Protein AF-A0A0E9XI20-F1 (afdb_monomer)

InterPro domains:
  IPR001304 C-type lectin-like [PF00059] (31-63)
  IPR016186 C-type lectin-like/link domain superfamily [G3DSA:3.10.100.10] (15-71)
  IPR016187 C-type lectin fold [SSF56436] (16-63)
  IPR050828 C-type lectin and matrix domain-containing protein [PTHR45710] (16-63)

pLDDT: mean 81.96, std 16.54, range [33.06, 96.5]

Mean predicted aligned error: 7.35 Å

Radius of gyration: 13.22 Å; Cα contacts (8 Å, |Δi|>4): 33; chains: 1; bounding box: 22×25×43 Å

Structure (mmCIF, N/CA/C/O backbone):
data_AF-A0A0E9XI20-F1
#
_entry.id   AF-A0A0E9XI20-F1
#
loop_
_atom_site.group_PDB
_atom_site.id
_atom_site.type_symbol
_atom_site.label_atom_id
_atom_site.label_alt_id
_atom_site.label_comp_id
_atom_site.label_asym_id
_atom_site.label_entity_id
_atom_site.label_seq_id
_atom_site.pdbx_PDB_ins_code
_atom_site.Cartn_x
_atom_site.Cartn_y
_atom_site.Cartn_z
_atom_site.occupancy
_atom_site.B_iso_or_equiv
_atom_site.auth_seq_id
_atom_site.auth_comp_id
_atom_site.auth_asym_id
_atom_site.auth_atom_id
_atom_site.pdbx_PDB_model_num
ATOM 1 N N . MET A 1 1 ? 1.310 -5.866 30.693 1.00 42.16 1 MET A N 1
ATOM 2 C CA . MET A 1 1 ? 1.047 -4.969 29.538 1.00 42.16 1 MET A CA 1
ATOM 3 C C . MET A 1 1 ? 2.420 -4.515 29.039 1.00 42.16 1 MET A C 1
ATOM 5 O O . MET A 1 1 ? 3.100 -3.880 29.816 1.00 42.16 1 MET A O 1
ATOM 9 N N . ASN A 1 2 ? 3.001 -4.872 27.890 1.00 52.06 2 ASN A N 1
ATOM 10 C CA . ASN A 1 2 ? 2.489 -5.103 26.543 1.00 52.06 2 ASN A CA 1
ATOM 11 C C . ASN A 1 2 ? 3.512 -5.942 25.738 1.00 52.06 2 ASN A C 1
ATOM 13 O O . ASN A 1 2 ? 4.572 -5.425 25.411 1.00 52.06 2 ASN A O 1
ATOM 17 N N . ASN A 1 3 ? 3.172 -7.172 25.339 1.00 53.31 3 ASN A N 1
ATOM 18 C CA . ASN A 1 3 ? 3.864 -7.872 24.238 1.00 53.31 3 ASN A CA 1
ATOM 19 C C . ASN A 1 3 ? 3.149 -7.658 22.888 1.00 53.31 3 ASN A C 1
ATOM 21 O O . ASN A 1 3 ? 3.757 -7.761 21.830 1.00 53.31 3 ASN A O 1
ATOM 25 N N . LEU A 1 4 ? 1.864 -7.281 22.913 1.00 55.00 4 LEU A N 1
ATOM 26 C CA . LEU A 1 4 ? 1.026 -7.136 21.715 1.00 55.00 4 LEU A CA 1
ATOM 27 C C . LEU A 1 4 ? 1.414 -5.941 20.831 1.00 55.00 4 LEU A C 1
ATOM 29 O O . LEU A 1 4 ? 1.389 -6.056 19.610 1.00 55.00 4 LEU A O 1
ATOM 33 N N . LYS A 1 5 ? 1.834 -4.814 21.428 1.00 59.84 5 LYS A N 1
ATOM 34 C CA . LYS A 1 5 ? 2.312 -3.648 20.660 1.00 59.84 5 LYS A CA 1
ATOM 35 C C . LYS A 1 5 ? 3.603 -3.955 19.889 1.00 59.84 5 LYS A C 1
ATOM 37 O O . LYS A 1 5 ? 3.810 -3.408 18.815 1.00 59.84 5 LYS A O 1
ATOM 42 N N . ASN A 1 6 ? 4.434 -4.856 20.418 1.00 63.06 6 ASN A N 1
ATOM 43 C CA . ASN A 1 6 ? 5.680 -5.279 19.782 1.00 63.06 6 ASN A CA 1
ATOM 44 C C . ASN A 1 6 ? 5.410 -6.266 18.629 1.00 63.06 6 ASN A C 1
ATOM 46 O O . ASN A 1 6 ? 5.966 -6.134 17.545 1.00 63.06 6 ASN A O 1
ATOM 50 N N . LEU A 1 7 ? 4.459 -7.188 18.822 1.00 70.31 7 LEU A N 1
ATOM 51 C CA . LEU A 1 7 ? 4.048 -8.142 17.787 1.00 70.31 7 LEU A CA 1
ATOM 52 C C . LEU A 1 7 ? 3.405 -7.464 16.573 1.00 70.31 7 LEU A C 1
ATOM 54 O O . LEU A 1 7 ? 3.721 -7.828 15.448 1.00 70.31 7 LEU A O 1
ATOM 58 N N . GLN A 1 8 ? 2.546 -6.460 16.770 1.00 73.69 8 GLN A N 1
ATOM 59 C CA . GLN A 1 8 ? 1.941 -5.736 15.642 1.00 73.69 8 GLN A CA 1
ATOM 60 C C . GLN A 1 8 ? 2.974 -4.955 14.822 1.00 73.69 8 GLN A C 1
ATOM 62 O O . GLN A 1 8 ? 2.876 -4.923 13.596 1.00 73.69 8 GLN A O 1
ATOM 67 N N . GLN A 1 9 ? 3.978 -4.358 15.474 1.00 73.44 9 GLN A N 1
ATOM 68 C CA . GLN A 1 9 ? 5.071 -3.698 14.762 1.00 73.44 9 GLN A CA 1
ATOM 69 C C . GLN A 1 9 ? 5.936 -4.719 14.010 1.00 73.44 9 GLN A C 1
ATOM 71 O O . GLN A 1 9 ? 6.241 -4.505 12.843 1.00 73.44 9 GLN A O 1
ATOM 76 N N . PHE A 1 10 ? 6.262 -5.853 14.632 1.00 79.69 10 PHE A N 1
ATOM 77 C CA . PHE A 1 10 ? 7.028 -6.921 13.989 1.00 79.69 10 PHE A CA 1
ATOM 78 C C . PHE A 1 10 ? 6.300 -7.521 12.776 1.00 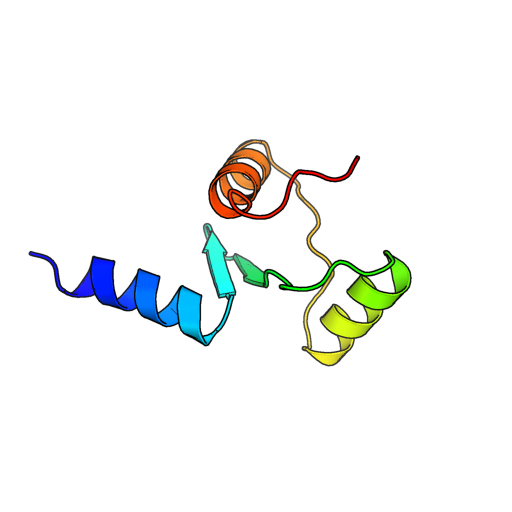79.69 10 PHE A C 1
ATOM 80 O O . PHE A 1 10 ? 6.898 -7.684 11.717 1.00 79.69 10 PHE A O 1
ATOM 87 N N . VAL A 1 11 ? 4.992 -7.776 12.892 1.00 82.38 11 VAL A N 1
ATOM 88 C CA . VAL A 1 11 ? 4.157 -8.253 11.777 1.00 82.38 11 VAL A CA 1
ATOM 89 C C . VAL A 1 11 ? 4.123 -7.234 10.636 1.00 82.38 11 VAL A C 1
ATOM 91 O O . VAL A 1 11 ? 4.150 -7.625 9.470 1.00 82.38 11 VAL A O 1
ATOM 94 N N . PHE A 1 12 ? 4.115 -5.932 10.936 1.00 81.88 12 PHE A N 1
ATOM 95 C CA . PHE A 1 12 ? 4.247 -4.924 9.889 1.00 81.88 12 PHE A CA 1
ATOM 96 C C . PHE A 1 12 ? 5.609 -4.986 9.187 1.00 81.88 12 PHE A C 1
ATOM 98 O O . PHE A 1 12 ? 5.639 -4.946 7.961 1.00 81.88 12 PHE A O 1
ATOM 105 N N . GLU A 1 13 ? 6.719 -5.106 9.920 1.00 81.56 13 GLU A N 1
ATOM 106 C CA . GLU A 1 13 ? 8.048 -5.165 9.294 1.00 81.56 13 GLU A CA 1
ATOM 107 C C . GLU A 1 13 ? 8.202 -6.369 8.359 1.00 81.56 13 GLU A C 1
ATOM 109 O O . GLU A 1 13 ? 8.772 -6.231 7.281 1.00 81.56 13 GLU A O 1
ATOM 114 N N . ILE A 1 14 ? 7.651 -7.529 8.729 1.00 86.19 14 ILE A N 1
ATOM 115 C CA . ILE A 1 14 ? 7.772 -8.750 7.917 1.00 86.19 14 ILE A CA 1
ATOM 116 C C . ILE A 1 14 ? 6.761 -8.821 6.762 1.00 86.19 14 ILE A C 1
ATOM 118 O O . ILE A 1 14 ? 7.045 -9.464 5.758 1.00 86.19 14 ILE A O 1
ATOM 122 N N . THR A 1 15 ? 5.573 -8.213 6.893 1.00 89.94 15 THR A N 1
ATOM 123 C CA . THR A 1 15 ? 4.492 -8.366 5.894 1.00 89.94 15 THR A CA 1
ATOM 124 C C . THR A 1 15 ? 4.199 -7.108 5.082 1.00 89.94 15 THR A C 1
ATOM 126 O O . THR A 1 15 ? 3.585 -7.203 4.023 1.00 89.94 15 THR A O 1
ATOM 129 N N . ARG A 1 16 ? 4.582 -5.927 5.579 1.00 89.88 16 ARG A N 1
ATOM 130 C CA . ARG A 1 16 ? 4.213 -4.605 5.039 1.00 89.88 16 ARG A CA 1
ATOM 131 C C . ARG A 1 16 ? 2.707 -4.321 4.981 1.00 89.88 16 ARG A C 1
ATOM 133 O O . ARG A 1 16 ? 2.292 -3.326 4.386 1.00 89.88 16 ARG A O 1
ATOM 140 N N . TRP A 1 17 ? 1.886 -5.134 5.646 1.00 90.75 17 TRP A N 1
ATOM 141 C CA . TRP A 1 17 ? 0.452 -4.898 5.779 1.00 90.75 17 TRP A CA 1
ATOM 142 C C . TRP A 1 17 ? 0.139 -4.144 7.070 1.00 90.75 17 TRP A C 1
ATOM 144 O O . TRP A 1 17 ? 0.602 -4.510 8.153 1.00 90.75 17 TRP A O 1
ATOM 154 N N . ARG A 1 18 ? -0.696 -3.105 6.978 1.00 90.25 18 ARG A N 1
ATOM 155 C CA . ARG A 1 18 ? -1.297 -2.448 8.146 1.00 90.25 18 ARG A CA 1
ATOM 156 C C . ARG A 1 18 ? -2.808 -2.441 8.071 1.00 90.25 18 ARG A C 1
ATOM 158 O O . ARG A 1 18 ? -3.389 -2.260 7.007 1.00 90.25 18 ARG A O 1
ATOM 165 N N . GLN A 1 19 ? -3.437 -2.585 9.228 1.00 90.44 19 GLN A 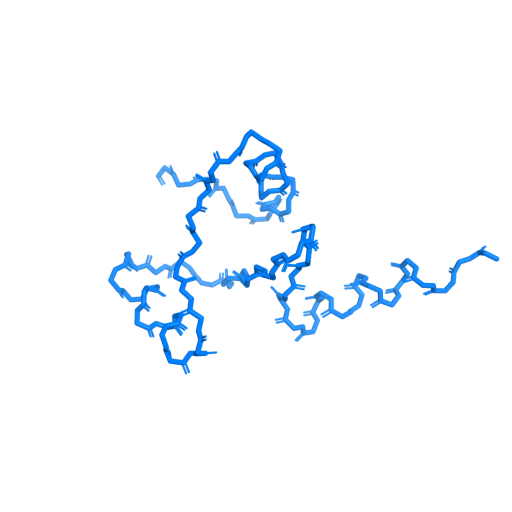N 1
ATOM 166 C CA . GLN A 1 19 ? -4.882 -2.512 9.363 1.00 90.44 19 GLN A CA 1
ATOM 167 C C . GLN A 1 19 ? -5.308 -1.126 9.854 1.00 90.44 19 GLN A C 1
ATOM 169 O O . GLN A 1 19 ? -4.724 -0.593 10.799 1.00 90.44 19 GLN A O 1
ATOM 174 N N . PHE A 1 20 ? -6.360 -0.580 9.249 1.00 90.94 20 PHE A N 1
ATOM 175 C CA . PHE A 1 20 ? -7.078 0.584 9.760 1.00 90.94 20 PHE A CA 1
ATOM 176 C C . PHE A 1 20 ? -8.582 0.360 9.599 1.00 90.94 20 PHE A C 1
ATOM 178 O O . PHE A 1 20 ? -9.089 0.184 8.488 1.00 90.94 20 PHE A O 1
ATOM 185 N N . GLY A 1 21 ? -9.291 0.301 10.729 1.00 90.56 21 GLY A N 1
ATOM 186 C CA . GLY A 1 21 ? -10.680 -0.151 10.763 1.00 90.56 21 GLY A CA 1
ATOM 187 C C . GLY A 1 21 ? -10.818 -1.579 10.219 1.00 90.56 21 GLY A C 1
ATOM 188 O O . GLY A 1 21 ? -10.136 -2.499 10.672 1.00 90.56 21 GLY A O 1
ATOM 189 N N . SER A 1 22 ? -11.693 -1.759 9.230 1.00 91.81 22 SER A N 1
ATOM 190 C CA . SER A 1 22 ? -11.938 -3.041 8.553 1.00 91.81 22 SER A CA 1
ATOM 191 C C . SER A 1 22 ? -11.084 -3.269 7.297 1.00 91.81 22 SER A C 1
ATOM 193 O O . SER A 1 22 ? -11.248 -4.290 6.633 1.00 91.81 22 SER A O 1
ATOM 195 N N . LYS A 1 23 ? -10.191 -2.333 6.947 1.00 92.25 23 LYS A N 1
ATOM 196 C CA . LYS A 1 23 ? -9.362 -2.398 5.735 1.00 92.25 23 LYS A CA 1
ATOM 197 C C . LYS A 1 23 ? -7.913 -2.750 6.064 1.00 92.25 23 LYS A C 1
ATOM 199 O O . LYS A 1 23 ? -7.380 -2.325 7.091 1.00 92.25 23 LYS A O 1
ATOM 204 N N . PHE A 1 24 ? -7.273 -3.465 5.143 1.00 92.38 24 PHE A N 1
ATOM 205 C CA . PHE A 1 24 ? -5.843 -3.764 5.161 1.00 92.38 24 PHE A CA 1
ATOM 206 C C . PHE A 1 24 ? -5.147 -3.037 4.009 1.00 92.38 24 PHE A C 1
ATOM 208 O O . PHE A 1 24 ? -5.653 -3.008 2.888 1.00 92.38 24 PHE A O 1
ATOM 215 N N . TYR A 1 25 ? -3.989 -2.457 4.298 1.00 92.88 25 TYR A N 1
ATOM 216 C CA . TYR A 1 25 ? -3.207 -1.632 3.387 1.00 92.88 25 TYR A CA 1
ATOM 217 C C . TYR A 1 25 ? -1.804 -2.205 3.260 1.00 92.88 25 TYR A C 1
ATOM 219 O O . TYR A 1 25 ? -1.125 -2.389 4.270 1.00 92.88 25 TYR A O 1
ATOM 227 N N . TYR A 1 26 ? -1.379 -2.465 2.028 1.00 92.38 26 TYR A N 1
ATOM 228 C CA . TYR A 1 26 ? -0.025 -2.899 1.708 1.00 92.38 26 TYR A CA 1
ATOM 229 C C . TYR A 1 26 ? 0.829 -1.705 1.285 1.00 92.38 26 TYR A C 1
ATOM 231 O O . TYR A 1 26 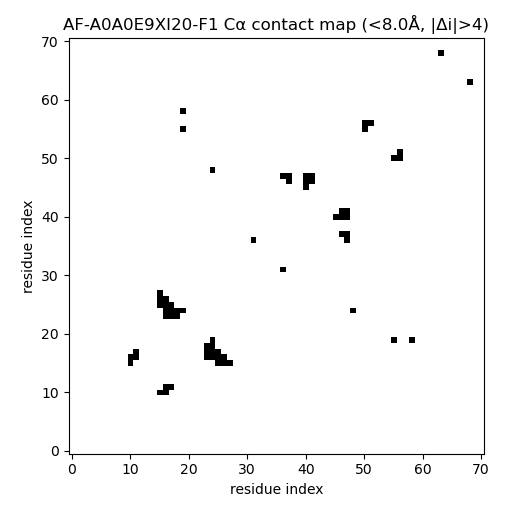? 0.403 -0.907 0.447 1.00 92.38 26 TYR A O 1
ATOM 239 N N . PHE A 1 27 ? 2.035 -1.602 1.839 1.00 90.06 27 PHE A N 1
ATOM 240 C CA . PHE A 1 27 ? 2.988 -0.539 1.525 1.00 90.06 27 PHE A CA 1
ATOM 241 C C . PHE A 1 27 ? 4.163 -1.115 0.735 1.00 90.06 27 PHE A C 1
ATOM 243 O O . PHE A 1 27 ? 4.985 -1.848 1.277 1.00 90.06 27 PHE A O 1
ATOM 250 N N . SER A 1 28 ? 4.232 -0.778 -0.554 1.00 88.19 28 SER A N 1
ATOM 251 C CA . SER A 1 28 ? 5.352 -1.166 -1.415 1.00 88.19 28 SER A CA 1
ATOM 252 C C . SER A 1 28 ? 6.630 -0.436 -1.002 1.00 88.19 28 SER A C 1
ATOM 254 O O . SER A 1 28 ? 6.611 0.775 -0.796 1.00 88.19 28 SER A 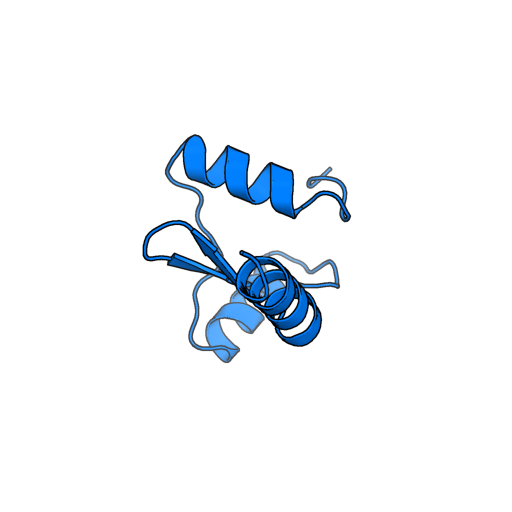O 1
ATOM 256 N N . GLU A 1 29 ? 7.749 -1.157 -0.938 1.00 84.06 29 GLU A N 1
ATOM 257 C CA . GLU A 1 29 ? 9.073 -0.569 -0.688 1.00 84.06 29 GLU A CA 1
ATOM 258 C C . GLU A 1 29 ? 9.599 0.203 -1.904 1.00 84.06 29 GLU A C 1
ATOM 260 O O . GLU A 1 29 ? 10.341 1.175 -1.771 1.00 84.06 29 GLU A O 1
ATOM 265 N N . THR A 1 30 ? 9.200 -0.214 -3.106 1.00 85.69 30 THR A N 1
ATOM 266 C CA . THR A 1 30 ? 9.636 0.406 -4.355 1.00 85.69 30 THR A CA 1
ATOM 267 C C . THR A 1 30 ? 8.569 1.331 -4.913 1.00 85.69 30 THR A C 1
ATOM 269 O O . THR A 1 30 ? 7.387 0.971 -4.972 1.00 85.69 30 THR A O 1
ATOM 272 N N . LYS A 1 31 ? 9.003 2.490 -5.419 1.00 87.12 31 LYS A N 1
ATOM 273 C CA . LYS A 1 31 ? 8.167 3.338 -6.273 1.00 87.12 31 LYS A CA 1
ATOM 274 C C . LYS A 1 31 ? 7.819 2.579 -7.555 1.00 87.12 31 LYS A C 1
ATOM 276 O O . LYS A 1 31 ? 8.592 1.761 -8.049 1.00 87.12 31 LYS A O 1
ATOM 281 N N . SER A 1 32 ? 6.633 2.824 -8.087 1.00 89.19 32 SER A N 1
ATOM 282 C CA . SER A 1 32 ? 6.135 2.183 -9.305 1.00 89.19 32 SER A CA 1
ATOM 283 C C . SER A 1 32 ? 5.229 3.153 -10.043 1.00 89.19 32 SER A C 1
ATOM 285 O O . SER A 1 32 ? 4.664 4.056 -9.430 1.00 89.19 32 SER A O 1
ATOM 287 N N . THR A 1 33 ? 5.082 2.988 -11.355 1.00 95.19 33 THR A N 1
ATOM 288 C CA . THR A 1 33 ? 4.047 3.728 -12.083 1.00 95.19 33 THR A CA 1
ATOM 289 C C . THR A 1 33 ? 2.672 3.315 -11.567 1.00 95.19 33 THR A C 1
ATOM 291 O O . THR A 1 33 ? 2.500 2.224 -11.015 1.00 95.19 33 THR A O 1
ATOM 294 N N . TRP A 1 34 ? 1.676 4.177 -11.757 1.00 92.38 34 TRP A N 1
ATOM 295 C CA . TRP A 1 34 ? 0.309 3.895 -11.323 1.00 92.38 34 TRP A CA 1
ATOM 296 C C . TRP A 1 34 ? -0.220 2.568 -11.888 1.00 92.38 34 TRP A C 1
ATOM 298 O O . TRP A 1 34 ? -0.790 1.755 -11.160 1.00 92.38 34 TRP A O 1
ATOM 308 N 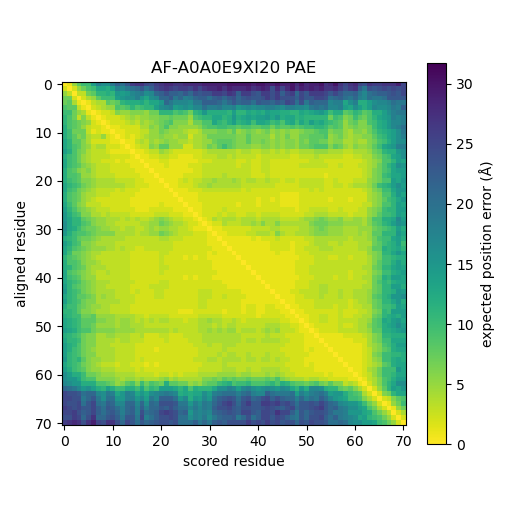N . GLU A 1 35 ? 0.028 2.321 -13.175 1.00 96.19 35 GLU A N 1
ATOM 309 C CA . GLU A 1 35 ? -0.374 1.095 -13.869 1.00 96.19 35 GLU A CA 1
ATOM 310 C C . GLU A 1 35 ? 0.285 -0.134 -13.244 1.00 96.19 35 GLU A C 1
ATOM 312 O O . GLU A 1 35 ? -0.399 -1.106 -12.920 1.00 96.19 35 GLU A O 1
ATOM 317 N N . LYS A 1 36 ? 1.593 -0.059 -12.967 1.00 95.19 36 LYS A N 1
ATOM 318 C CA . LYS A 1 36 ? 2.326 -1.174 -12.371 1.00 95.19 36 LYS A CA 1
ATOM 319 C C . LYS A 1 36 ? 1.883 -1.466 -10.943 1.00 95.19 36 LYS A C 1
ATOM 321 O O . LYS A 1 36 ? 1.692 -2.628 -10.591 1.00 95.19 36 LYS A O 1
ATOM 326 N N . ALA A 1 37 ? 1.652 -0.425 -10.146 1.00 94.38 37 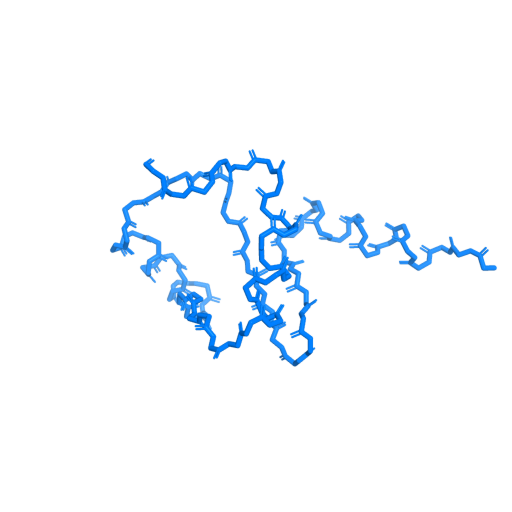ALA A N 1
ATOM 327 C CA . ALA A 1 37 ? 1.120 -0.571 -8.795 1.00 94.38 37 ALA A CA 1
ATOM 328 C C . ALA A 1 37 ? -0.271 -1.229 -8.814 1.00 94.38 37 ALA A C 1
ATOM 330 O O . ALA A 1 37 ? -0.558 -2.113 -8.006 1.00 94.38 37 ALA A O 1
ATOM 331 N N . ARG A 1 38 ? -1.125 -0.853 -9.774 1.00 95.94 38 ARG A N 1
ATOM 332 C CA . ARG A 1 38 ? -2.441 -1.474 -9.955 1.00 95.94 38 ARG A CA 1
ATOM 333 C C . ARG A 1 38 ? -2.332 -2.953 -10.329 1.00 95.94 38 ARG A C 1
ATOM 335 O O . ARG A 1 38 ? -3.035 -3.760 -9.723 1.00 95.94 38 ARG A O 1
ATOM 342 N N . GLU A 1 39 ? -1.467 -3.311 -11.278 1.00 96.38 39 GLU A N 1
ATOM 343 C CA . GLU A 1 39 ? -1.205 -4.713 -11.644 1.00 96.38 39 GLU A CA 1
ATOM 344 C C . GLU A 1 39 ? -0.748 -5.537 -10.437 1.00 96.38 39 GLU A C 1
ATOM 346 O O . GLU A 1 39 ? -1.266 -6.627 -10.202 1.00 96.38 39 GLU A O 1
ATOM 351 N N . GLN A 1 40 ? 0.182 -5.000 -9.641 1.00 94.62 40 GLN A N 1
ATOM 352 C CA . GLN A 1 40 ? 0.675 -5.657 -8.430 1.00 94.62 40 GLN A CA 1
ATOM 353 C C . GLN A 1 40 ? -0.444 -5.882 -7.411 1.00 94.62 40 GLN A C 1
ATOM 355 O O . GLN A 1 40 ? -0.570 -6.984 -6.881 1.00 94.62 40 GLN A O 1
ATOM 360 N N . CYS A 1 41 ? -1.288 -4.875 -7.157 1.00 94.25 41 CYS A N 1
ATOM 361 C CA . CYS A 1 41 ? -2.432 -5.037 -6.261 1.00 94.25 41 CYS A CA 1
ATOM 362 C C . CYS A 1 41 ? -3.369 -6.151 -6.738 1.00 94.25 41 CYS A C 1
ATOM 364 O O . CYS A 1 41 ? -3.739 -7.005 -5.935 1.00 94.25 41 CYS A O 1
ATOM 366 N N . VAL A 1 42 ? -3.698 -6.184 -8.033 1.00 96.50 42 VAL A N 1
ATOM 367 C CA . VAL A 1 42 ? -4.560 -7.228 -8.608 1.00 96.50 42 VAL A CA 1
ATOM 368 C C . VAL A 1 42 ? -3.917 -8.610 -8.478 1.00 96.50 42 VAL A C 1
ATOM 370 O O . VAL A 1 42 ? -4.596 -9.555 -8.081 1.00 96.50 42 VAL A O 1
ATOM 373 N N . ALA A 1 43 ? -2.610 -8.731 -8.730 1.00 96.00 43 ALA A N 1
ATOM 374 C CA . ALA A 1 43 ? -1.872 -9.985 -8.565 1.00 96.00 43 ALA A CA 1
ATOM 375 C C . ALA A 1 43 ? -1.872 -10.498 -7.110 1.00 96.00 43 ALA A C 1
ATOM 377 O O . ALA A 1 43 ? -1.819 -11.704 -6.886 1.00 96.00 43 ALA A O 1
ATOM 378 N N . MET A 1 44 ? -1.980 -9.600 -6.125 1.00 94.31 44 MET A N 1
ATOM 379 C CA . MET A 1 44 ? -2.123 -9.935 -4.701 1.00 94.31 44 MET A CA 1
ATOM 380 C C . MET A 1 44 ? -3.579 -10.195 -4.268 1.00 94.31 44 MET A C 1
ATOM 382 O O . MET A 1 44 ? -3.832 -10.398 -3.082 1.00 94.31 44 MET A O 1
ATOM 386 N N . GLY A 1 45 ? -4.553 -10.157 -5.186 1.00 95.88 45 GLY A N 1
ATOM 387 C CA . GLY A 1 45 ? -5.979 -10.270 -4.852 1.00 95.88 45 GLY A CA 1
ATOM 388 C C . GLY A 1 45 ? -6.551 -9.031 -4.151 1.00 95.88 45 GLY A C 1
ATOM 389 O O . GLY A 1 45 ? -7.583 -9.113 -3.486 1.00 95.88 45 GLY A O 1
ATOM 390 N N . ALA A 1 46 ? -5.883 -7.884 -4.285 1.00 95.19 46 ALA A N 1
ATOM 391 C CA . ALA A 1 46 ? -6.248 -6.611 -3.680 1.00 95.19 46 ALA A CA 1
ATOM 392 C C . ALA A 1 46 ? -6.584 -5.550 -4.745 1.00 95.19 46 ALA A C 1
ATOM 394 O O . ALA A 1 46 ? -6.510 -5.771 -5.954 1.00 95.19 46 ALA A O 1
ATOM 395 N N . THR A 1 47 ? -6.936 -4.352 -4.286 1.00 95.81 47 THR A N 1
ATOM 396 C CA . THR A 1 47 ? -7.138 -3.174 -5.138 1.00 95.81 47 THR A CA 1
ATOM 397 C C . THR A 1 47 ? -6.196 -2.061 -4.721 1.00 95.81 47 THR A C 1
ATOM 399 O O . THR A 1 47 ? -5.908 -1.915 -3.533 1.00 95.81 47 THR A O 1
ATOM 402 N N . LEU A 1 48 ? -5.773 -1.237 -5.682 1.00 94.25 48 LEU A N 1
ATOM 403 C CA . LEU A 1 48 ? -5.003 -0.035 -5.378 1.00 94.25 48 LEU A CA 1
ATOM 404 C C . LEU A 1 48 ? -5.788 0.843 -4.392 1.00 94.25 48 LEU A C 1
ATOM 406 O O . LEU A 1 48 ? -6.993 1.051 -4.561 1.00 94.25 48 LEU A O 1
ATOM 410 N N . ALA A 1 49 ? -5.118 1.303 -3.335 1.00 92.06 49 ALA A N 1
ATOM 411 C CA . ALA A 1 49 ? -5.776 1.995 -2.236 1.00 92.06 49 ALA A CA 1
ATOM 412 C C . ALA A 1 49 ? -6.447 3.290 -2.721 1.00 92.06 49 ALA A C 1
ATOM 414 O O . ALA A 1 49 ? -5.805 4.159 -3.306 1.00 92.06 49 ALA A O 1
ATOM 415 N N . MET A 1 50 ? -7.742 3.424 -2.437 1.00 89.50 50 MET A N 1
ATOM 416 C CA . MET A 1 50 ? -8.501 4.653 -2.650 1.00 89.50 50 MET A CA 1
ATOM 417 C C . MET A 1 50 ? -8.857 5.240 -1.288 1.00 89.50 50 MET A C 1
ATOM 419 O O . MET A 1 50 ? -9.635 4.647 -0.536 1.00 89.50 50 MET A O 1
ATOM 423 N N . VAL A 1 51 ? -8.285 6.404 -0.995 1.00 89.31 51 VAL A N 1
ATOM 424 C CA . VAL A 1 51 ? -8.500 7.138 0.255 1.00 89.31 51 VAL A CA 1
ATOM 425 C C . VAL A 1 51 ? -9.844 7.847 0.179 1.00 89.31 51 VAL A C 1
ATOM 427 O O . VAL A 1 51 ? -10.050 8.678 -0.706 1.00 89.31 51 VAL A O 1
ATOM 430 N N . LYS A 1 52 ? -10.777 7.499 1.070 1.00 89.88 52 LYS A N 1
ATOM 431 C CA . LYS A 1 52 ? -12.141 8.058 1.049 1.00 89.88 52 LYS A CA 1
ATOM 432 C C . LYS A 1 52 ? -12.427 9.017 2.194 1.00 89.88 52 LYS A C 1
ATOM 434 O O . LYS A 1 52 ? -13.382 9.782 2.101 1.00 89.88 52 LYS A O 1
ATOM 439 N N . THR A 1 53 ? -11.645 8.964 3.268 1.00 93.19 53 THR A N 1
ATOM 440 C CA . THR A 1 53 ? -11.870 9.798 4.453 1.00 93.19 53 THR A CA 1
ATOM 441 C C . THR A 1 53 ? -10.593 10.498 4.892 1.00 93.19 53 THR A C 1
ATOM 443 O O . THR A 1 53 ? -9.480 10.090 4.548 1.00 93.19 53 THR A O 1
ATOM 446 N N . ARG A 1 54 ? -10.756 11.565 5.678 1.00 92.62 54 ARG A N 1
ATOM 447 C CA . ARG A 1 54 ? -9.627 12.301 6.250 1.00 92.62 54 ARG A CA 1
ATOM 448 C C . ARG A 1 54 ? -8.828 11.424 7.211 1.00 92.62 54 ARG A C 1
ATOM 450 O O . ARG A 1 54 ? -7.608 11.481 7.217 1.00 92.62 54 ARG A O 1
ATOM 457 N N . GLU A 1 55 ? -9.499 10.570 7.970 1.00 92.69 55 GLU A N 1
ATOM 458 C CA . GLU A 1 55 ? -8.868 9.678 8.940 1.00 92.69 55 GLU A CA 1
ATOM 459 C C . GLU A 1 55 ? -8.011 8.616 8.237 1.00 92.69 55 GLU A C 1
ATOM 461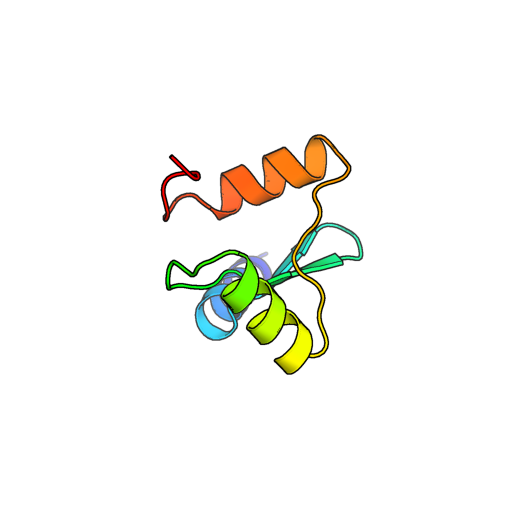 O O . GLU A 1 55 ? -6.914 8.309 8.700 1.00 92.69 55 GLU A O 1
ATOM 466 N N . GLU A 1 56 ? -8.466 8.103 7.086 1.00 91.00 56 GLU A N 1
ATOM 467 C CA . GLU A 1 56 ? -7.651 7.231 6.233 1.00 91.00 56 GLU A CA 1
ATOM 468 C C . GLU A 1 56 ? -6.428 7.974 5.691 1.00 91.00 56 GLU A C 1
ATOM 470 O O . GLU A 1 56 ? -5.323 7.436 5.727 1.00 91.00 56 GLU A O 1
ATOM 475 N N . MET A 1 57 ? -6.600 9.217 5.234 1.00 90.38 57 MET A N 1
ATOM 476 C CA . MET A 1 57 ? -5.489 10.045 4.760 1.00 90.38 57 MET A CA 1
ATOM 477 C C . MET A 1 57 ? -4.453 10.284 5.865 1.00 90.38 57 MET A C 1
ATOM 479 O O . MET A 1 57 ? -3.261 10.076 5.648 1.00 90.38 57 MET A O 1
ATOM 483 N N . GLU A 1 58 ? -4.896 10.665 7.063 1.00 91.62 58 GLU A N 1
ATOM 484 C CA . GLU A 1 58 ? -4.026 10.884 8.221 1.00 91.62 58 GLU A CA 1
ATOM 485 C C . GLU A 1 58 ? -3.309 9.603 8.658 1.00 91.62 58 GLU A C 1
ATOM 487 O O . GLU A 1 58 ? -2.130 9.646 9.016 1.00 91.62 58 GLU A O 1
ATOM 492 N N . PHE A 1 59 ? -3.999 8.459 8.629 1.00 90.00 59 PHE A N 1
ATOM 493 C CA . PHE A 1 59 ? -3.398 7.158 8.907 1.00 90.00 59 PHE A CA 1
ATOM 494 C C . PHE A 1 59 ? -2.295 6.833 7.896 1.00 90.00 59 PHE A C 1
ATOM 496 O O . PHE A 1 59 ? -1.164 6.550 8.294 1.00 90.00 59 PHE A O 1
ATOM 503 N N . LEU A 1 60 ? -2.596 6.921 6.598 1.00 87.69 60 LEU A N 1
ATOM 504 C CA . LEU A 1 60 ? -1.638 6.615 5.536 1.00 87.69 60 LEU A CA 1
ATOM 505 C C . LEU A 1 60 ? -0.441 7.572 5.567 1.00 87.69 60 LEU A C 1
ATOM 507 O O . LEU A 1 60 ? 0.688 7.116 5.423 1.00 87.69 60 LEU A O 1
ATOM 511 N N . ALA A 1 61 ? -0.656 8.861 5.845 1.00 85.12 61 ALA A N 1
ATOM 512 C CA . ALA A 1 61 ? 0.418 9.845 5.978 1.00 85.12 61 ALA A CA 1
ATOM 513 C C . ALA A 1 61 ? 1.358 9.539 7.158 1.00 85.12 61 ALA A C 1
ATOM 515 O O . ALA A 1 61 ? 2.576 9.625 7.012 1.00 85.12 61 ALA A O 1
ATOM 516 N N . LYS A 1 62 ? 0.816 9.129 8.314 1.00 82.31 62 LYS A N 1
ATOM 517 C CA . LYS A 1 62 ? 1.618 8.739 9.491 1.00 82.31 62 LYS A CA 1
ATOM 518 C C . LYS A 1 62 ? 2.428 7.466 9.243 1.00 82.31 62 LYS A C 1
ATOM 520 O O . LYS A 1 62 ? 3.562 7.356 9.709 1.00 82.31 62 LYS A O 1
ATOM 525 N N . VAL A 1 63 ? 1.853 6.507 8.517 1.00 73.62 63 VAL A N 1
ATOM 526 C CA . VAL A 1 63 ? 2.515 5.235 8.191 1.00 73.62 63 VAL A CA 1
ATOM 527 C C . VAL A 1 63 ? 3.569 5.408 7.094 1.00 73.62 63 VAL A C 1
ATOM 529 O O . VAL A 1 63 ? 4.584 4.720 7.123 1.00 73.62 63 VAL A O 1
ATOM 532 N N . ASN A 1 64 ? 3.378 6.358 6.177 1.00 63.50 64 ASN A N 1
ATOM 533 C CA . ASN A 1 64 ? 4.286 6.637 5.064 1.00 63.50 64 ASN A CA 1
ATOM 534 C C . ASN A 1 64 ? 5.534 7.465 5.456 1.00 63.50 64 ASN A C 1
ATOM 536 O O . ASN A 1 64 ? 6.202 8.038 4.602 1.00 63.50 64 ASN A O 1
ATOM 540 N N . THR A 1 65 ? 5.897 7.526 6.739 1.00 50.72 65 THR A N 1
ATOM 541 C CA . THR A 1 65 ? 7.009 8.349 7.263 1.00 50.72 65 THR A CA 1
ATOM 542 C C . THR A 1 65 ? 8.421 7.893 6.841 1.00 50.72 65 THR A C 1
ATOM 544 O O . THR A 1 65 ? 9.407 8.405 7.361 1.00 50.72 65 THR A O 1
ATOM 547 N N . GLY A 1 66 ? 8.539 6.991 5.859 1.00 53.38 66 GLY A N 1
ATOM 548 C CA . GLY A 1 66 ? 9.799 6.607 5.208 1.00 53.38 66 GLY A CA 1
ATOM 549 C C . GLY A 1 66 ? 9.876 6.875 3.697 1.00 53.38 66 GLY A C 1
ATOM 550 O O . GLY A 1 66 ? 10.952 6.738 3.125 1.00 53.38 66 GLY A O 1
ATOM 551 N N . VAL A 1 67 ? 8.785 7.269 3.032 1.00 50.53 67 VAL A N 1
ATOM 552 C CA . VAL A 1 67 ? 8.798 7.597 1.597 1.00 50.53 67 VAL A CA 1
ATOM 553 C C . VAL A 1 67 ? 8.046 8.903 1.423 1.00 50.53 67 VAL A C 1
ATOM 555 O O . VAL A 1 67 ? 6.841 8.969 1.641 1.00 50.53 67 VAL A O 1
ATOM 558 N N . THR A 1 68 ? 8.773 9.962 1.070 1.00 48.03 68 THR A N 1
ATOM 559 C CA . THR A 1 68 ? 8.205 11.276 0.766 1.00 48.03 68 THR A CA 1
ATOM 560 C C . THR A 1 68 ? 6.984 11.116 -0.135 1.00 48.03 68 THR A C 1
ATOM 562 O O . THR A 1 68 ? 7.022 10.360 -1.112 1.00 48.03 68 THR A O 1
ATOM 565 N N . GLY A 1 69 ? 5.889 11.773 0.261 1.00 45.19 69 GLY A N 1
ATOM 566 C CA . GLY A 1 69 ? 4.661 11.842 -0.519 1.00 45.19 69 GLY A CA 1
ATOM 567 C C . GLY A 1 69 ? 4.977 12.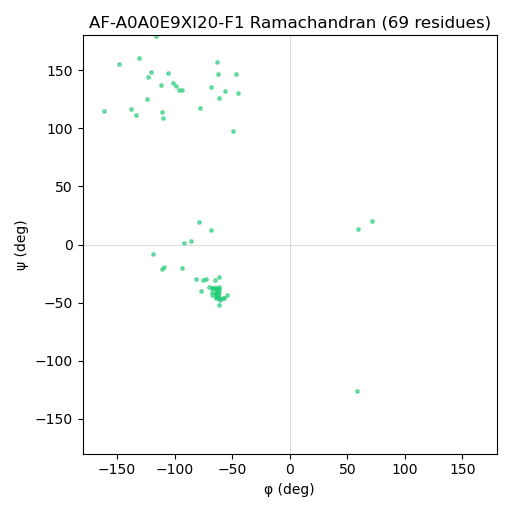180 -1.969 1.00 45.19 69 GLY A C 1
ATOM 568 O O . GLY A 1 69 ? 5.978 12.831 -2.246 1.00 45.19 69 GLY A O 1
ATOM 569 N N . TRP A 1 70 ? 4.167 11.639 -2.868 1.00 48.22 70 TRP A N 1
AT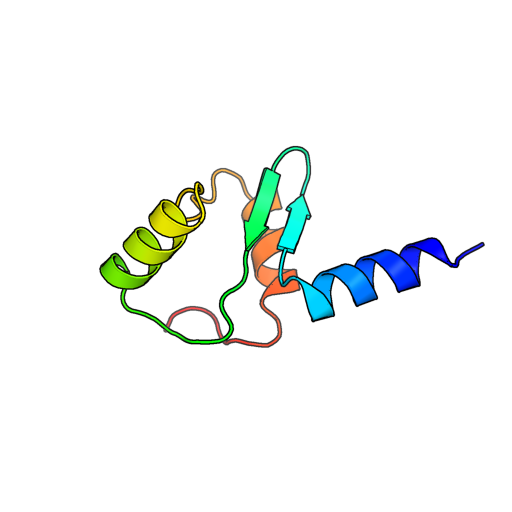OM 570 C CA . TRP A 1 70 ? 4.263 11.848 -4.303 1.00 48.22 70 TRP A CA 1
ATOM 571 C C . TRP A 1 70 ? 4.367 13.343 -4.639 1.00 48.22 70 TRP A C 1
ATOM 573 O O . TRP A 1 70 ? 3.348 14.023 -4.693 1.00 48.22 70 TRP A O 1
ATOM 583 N N . ASP A 1 71 ? 5.605 13.786 -4.849 1.00 33.06 71 ASP A N 1
ATOM 584 C CA . ASP A 1 71 ? 6.038 14.871 -5.727 1.00 33.06 71 ASP A CA 1
ATOM 585 C C . ASP A 1 71 ? 6.926 14.237 -6.812 1.00 33.06 71 ASP A C 1
ATOM 587 O O . ASP A 1 71 ? 7.704 13.299 -6.476 1.00 33.06 71 ASP A O 1
#

Organism: Anguilla anguilla (NCBI:txid7936)

Secondary structure (DSSP, 8-state):
--SHHHHHHHHHHHH-EEEETTEEEE--SS---HHHHHHHHHHTT-------SHHHHHHHHHHTTTS----

Foldseek 3Di:
DDPPVVVQVVCCVVFQWDDDDPDIDHDDPDDDPPVVQQVVQVVVVHGDDDDDDPVSVVVVVVVCVPPPPDD

Sequence (71 aa):
MNNLKNLQQFVFEITRWRQFGSKFYYFSETKSTWEKAREQCVAMGATLAMVKTREEMEFLAKVNTGVTGWD

Solvent-accessible surface area (backbone atoms only — not comparable to full-atom values): 4625 Å² total; per-residue (Å²): 141,75,68,62,70,55,49,56,52,51,50,27,74,77,66,35,48,47,75,59,91,96,44,78,45,77,61,74,92,65,90,66,56,72,68,56,48,39,53,52,23,48,76,71,77,46,68,64,86,77,79,85,46,70,67,52,47,55,50,52,55,65,70,41,76,86,53,83,74,96,123

Nearest PDB structures (foldseek):
  6tla-assembly1_B  TM=8.971E-01  e=2.080E-02  Homo sapiens
  3zhg-assembly1_A  TM=8.970E-01  e=2.959E-02  Mus musculus
  3kqg-assembly2_D  TM=8.030E-01  e=1.938E-02  Homo sapiens
  3pak-assembly1_A  TM=7.703E-01  e=2.453E-01  Rattus norvegicus
  5fft-assembly1_A  TM=7.862E-01  e=3.030E-01  Rattus norvegicus